Protein AF-A0A6S7LV96-F1 (afdb_monomer_lite)

Organism: Paramuricea clavata (NCBI:txid317549)

Radius of gyration: 18.07 Å; chains: 1; bounding box: 46×29×47 Å

Foldseek 3Di:
DVVQVVLQVVLCVVPVPDDSVVSCVVVVHDRPVVVVVVVLLVVVVVLVVDPPDPCVVVAADADPDPDDDPDHFRHDDDDDPDPVVCPDSRNVNSRVPD

Secondary structure (DSSP, 8-state):
-HHHHHHHHHHHHH-TTS-HHHHHHHTT---HHHHHHHHHHHHHHHHHH-TT-TTGGGSPPB---SS--TT--SB-PPPP--HHHHTSHHHHHHHH--

Sequence (98 aa):
MEIESIQKRALRIIQPDFSYIEALKKAKLETLYDRREKLCVKLFSSIEANDDHKLKELLPPKNLQPNNLRTNRKYNLPKMHTNRFSNSFIPYCARNAT

Structure (mmCIF, N/CA/C/O backbone):
data_AF-A0A6S7LV96-F1
#
_entry.id   AF-A0A6S7LV96-F1
#
loop_
_atom_site.group_PDB
_atom_site.id
_atom_site.type_symbol
_atom_site.label_atom_id
_atom_site.label_alt_id
_atom_site.label_comp_id
_atom_site.label_asym_id
_atom_site.label_entity_id
_atom_site.label_seq_id
_atom_site.pdbx_PDB_ins_code
_atom_site.Cartn_x
_atom_site.Cartn_y
_atom_site.Cartn_z
_atom_site.occupancy
_atom_site.B_iso_or_equiv
_atom_site.auth_seq_id
_atom_site.auth_comp_id
_atom_site.auth_asym_id
_atom_site.auth_atom_id
_atom_site.pdbx_PDB_model_num
ATOM 1 N N . MET A 1 1 ? 9.347 9.536 -5.246 1.00 60.28 1 MET A N 1
ATOM 2 C CA . MET A 1 1 ? 10.259 9.076 -4.176 1.00 60.28 1 MET A CA 1
ATOM 3 C C . MET A 1 1 ? 11.575 8.696 -4.817 1.00 60.28 1 MET A C 1
ATOM 5 O O . MET A 1 1 ? 11.541 8.070 -5.869 1.00 60.28 1 MET A O 1
ATOM 9 N N . GLU A 1 2 ? 12.692 9.041 -4.189 1.00 75.56 2 GLU A N 1
ATOM 10 C CA . GLU A 1 2 ? 14.047 8.797 -4.711 1.00 75.56 2 GLU A CA 1
ATOM 11 C C . GLU A 1 2 ? 14.327 7.309 -5.012 1.00 75.56 2 GLU A C 1
ATOM 13 O O . GLU A 1 2 ? 15.011 6.975 -5.977 1.00 75.56 2 GLU A O 1
ATOM 18 N N . ILE A 1 3 ? 13.715 6.389 -4.261 1.00 84.81 3 ILE A N 1
ATOM 19 C CA . ILE A 1 3 ? 13.907 4.940 -4.445 1.00 84.81 3 ILE A CA 1
ATOM 20 C C . ILE A 1 3 ? 13.342 4.443 -5.792 1.00 84.81 3 ILE A C 1
ATOM 22 O O . ILE A 1 3 ? 13.994 3.672 -6.490 1.00 84.81 3 ILE A O 1
ATOM 26 N N . GLU A 1 4 ? 12.168 4.926 -6.214 1.00 88.50 4 GLU A N 1
ATOM 27 C CA . GLU A 1 4 ? 11.575 4.558 -7.515 1.00 88.50 4 GLU A CA 1
ATOM 28 C C . GLU A 1 4 ? 12.442 5.076 -8.676 1.00 88.50 4 GLU A C 1
ATOM 30 O O . GLU A 1 4 ? 12.559 4.423 -9.712 1.00 88.50 4 GLU A O 1
ATOM 35 N N . SER A 1 5 ? 13.098 6.235 -8.513 1.00 90.12 5 SER A N 1
ATOM 36 C CA . SER A 1 5 ? 14.028 6.735 -9.533 1.00 90.12 5 SER A CA 1
ATOM 37 C C . SER A 1 5 ? 15.280 5.868 -9.674 1.00 90.12 5 SER A C 1
ATOM 39 O O . SER A 1 5 ? 15.782 5.735 -10.790 1.00 90.12 5 SER A O 1
ATOM 41 N N . ILE A 1 6 ? 15.744 5.221 -8.598 1.00 91.81 6 ILE A N 1
ATOM 42 C CA . ILE A 1 6 ? 16.841 4.243 -8.666 1.00 91.81 6 ILE A CA 1
ATOM 43 C C . ILE A 1 6 ? 16.400 3.016 -9.470 1.00 91.81 6 ILE A C 1
ATOM 45 O O . ILE A 1 6 ? 17.105 2.620 -10.396 1.00 91.81 6 ILE A O 1
ATOM 49 N N . GLN A 1 7 ? 15.212 2.465 -9.190 1.00 92.12 7 GLN A N 1
ATOM 50 C CA . GLN A 1 7 ? 14.654 1.333 -9.944 1.00 92.12 7 GLN A CA 1
ATOM 51 C C . GLN A 1 7 ? 14.502 1.665 -11.436 1.00 92.12 7 GLN A C 1
ATOM 53 O O . GLN A 1 7 ? 14.940 0.896 -12.293 1.00 92.12 7 GLN A O 1
ATOM 58 N N . LYS A 1 8 ? 13.958 2.845 -11.758 1.00 92.81 8 LYS A N 1
ATOM 59 C CA . LYS A 1 8 ? 13.839 3.337 -13.141 1.00 92.81 8 LYS A CA 1
ATOM 60 C C . LYS A 1 8 ? 15.193 3.461 -13.833 1.00 92.81 8 LYS A C 1
ATOM 62 O O . LYS A 1 8 ? 15.334 3.036 -14.976 1.00 92.81 8 LYS A O 1
ATOM 67 N N . ARG A 1 9 ? 16.193 4.030 -13.153 1.00 94.38 9 ARG A N 1
ATOM 68 C CA . ARG A 1 9 ? 17.544 4.195 -13.706 1.00 94.38 9 ARG A CA 1
ATOM 69 C C . ARG A 1 9 ? 18.225 2.850 -13.945 1.00 94.38 9 ARG A C 1
ATOM 71 O O . ARG A 1 9 ? 18.817 2.671 -15.002 1.00 94.38 9 ARG A O 1
ATOM 78 N N . ALA A 1 10 ? 18.113 1.913 -13.006 1.00 94.56 10 ALA A N 1
ATOM 79 C CA . ALA A 1 10 ? 18.670 0.572 -13.148 1.00 94.56 10 ALA A CA 1
ATOM 80 C C . ALA A 1 10 ? 18.069 -0.160 -14.357 1.00 94.56 10 ALA A C 1
ATOM 82 O O . ALA A 1 10 ? 18.806 -0.670 -15.197 1.00 94.56 10 ALA A O 1
ATOM 83 N N . LEU A 1 11 ? 16.740 -0.138 -14.504 1.00 94.88 11 LEU A N 1
ATOM 84 C CA . LEU A 1 11 ? 16.072 -0.775 -15.642 1.00 94.88 11 LEU A CA 1
ATOM 85 C C . LEU A 1 11 ? 16.422 -0.112 -16.973 1.00 94.88 11 LEU A C 1
ATOM 87 O O . LEU A 1 11 ? 16.619 -0.819 -17.952 1.00 94.88 11 LEU A O 1
ATOM 91 N N . ARG A 1 12 ? 16.604 1.212 -17.003 1.00 95.12 12 ARG A N 1
ATOM 92 C CA . ARG A 1 12 ? 17.065 1.918 -18.207 1.00 95.12 12 ARG A CA 1
ATOM 93 C C . ARG A 1 12 ? 18.479 1.510 -18.643 1.00 95.12 12 ARG A C 1
ATOM 95 O O . ARG A 1 12 ? 18.769 1.558 -19.829 1.00 95.12 12 ARG A O 1
ATOM 102 N N . ILE A 1 13 ? 19.354 1.137 -17.706 1.00 95.62 13 ILE A N 1
ATOM 103 C CA . ILE A 1 13 ? 20.716 0.666 -18.016 1.00 95.62 13 ILE A CA 1
ATOM 104 C C . ILE A 1 13 ? 20.687 -0.780 -18.525 1.00 95.62 13 ILE A C 1
ATOM 106 O O . ILE A 1 13 ? 21.365 -1.102 -19.492 1.00 95.62 13 ILE A O 1
ATOM 110 N N . ILE A 1 14 ? 19.907 -1.649 -17.877 1.00 95.31 14 ILE A N 1
ATOM 111 C CA . ILE A 1 14 ? 19.859 -3.086 -18.197 1.00 95.31 14 ILE A CA 1
ATOM 112 C C . ILE A 1 14 ? 19.035 -3.351 -19.470 1.00 95.31 14 ILE A C 1
ATOM 114 O O . ILE A 1 14 ? 19.334 -4.270 -20.226 1.00 95.31 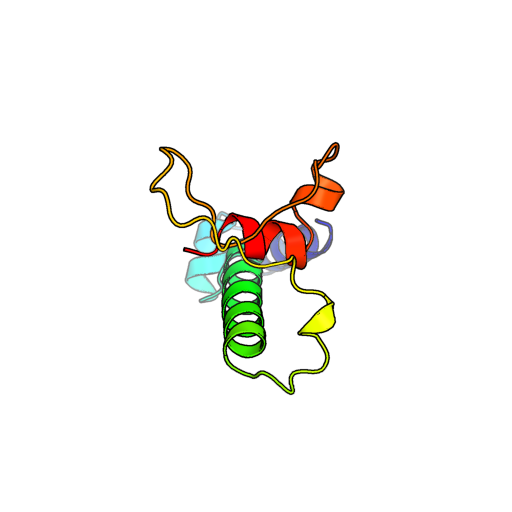14 ILE A O 1
ATOM 118 N N . GLN A 1 15 ? 17.975 -2.571 -19.692 1.00 93.19 15 GLN A N 1
ATOM 119 C CA . GLN A 1 15 ? 16.990 -2.739 -20.763 1.00 93.19 15 GLN A CA 1
ATOM 120 C C . GLN A 1 15 ? 16.696 -1.382 -21.430 1.00 93.19 15 GLN A C 1
ATOM 122 O O . GLN A 1 15 ? 15.607 -0.835 -21.254 1.00 93.19 15 GLN A O 1
ATOM 127 N N . PRO A 1 16 ? 17.660 -0.816 -22.182 1.00 93.00 16 PRO A N 1
ATOM 128 C CA . PRO A 1 16 ? 17.540 0.528 -22.752 1.00 93.00 16 PRO A CA 1
ATOM 129 C C . PRO A 1 16 ? 16.430 0.653 -23.804 1.00 93.00 16 PRO A C 1
ATOM 131 O O . PRO A 1 16 ? 15.837 1.723 -23.925 1.00 93.00 16 PRO A O 1
ATOM 134 N N . ASP A 1 17 ? 16.126 -0.435 -24.515 1.00 95.62 17 ASP A N 1
ATOM 135 C CA . ASP A 1 17 ? 15.156 -0.450 -25.620 1.00 95.62 17 ASP A CA 1
ATOM 136 C C . ASP A 1 17 ? 13.699 -0.576 -25.156 1.00 95.62 17 ASP A C 1
ATOM 138 O O . ASP A 1 17 ? 12.775 -0.466 -25.958 1.00 95.62 17 ASP A O 1
ATOM 142 N N . PHE A 1 18 ? 13.479 -0.839 -23.865 1.00 92.62 18 PHE A N 1
ATOM 143 C CA . PHE A 1 18 ? 12.155 -1.094 -23.310 1.00 92.62 18 PHE A CA 1
ATOM 144 C C . PHE A 1 18 ? 11.664 0.100 -22.497 1.00 92.62 18 PHE A C 1
ATOM 146 O O . PHE A 1 18 ? 12.416 0.743 -21.758 1.00 92.62 18 PHE A O 1
ATOM 153 N N . SER A 1 19 ? 10.360 0.367 -22.566 1.00 93.94 19 SER A N 1
ATOM 154 C CA . SER A 1 19 ? 9.733 1.299 -21.631 1.00 93.94 19 SER A CA 1
ATOM 155 C C . SER A 1 19 ? 9.825 0.766 -20.195 1.00 93.94 19 SER A C 1
ATOM 157 O O . SER A 1 19 ? 9.966 -0.435 -19.962 1.00 93.94 19 SER A O 1
ATOM 159 N N . TYR A 1 20 ? 9.688 1.644 -19.195 1.00 91.88 20 TYR A N 1
ATOM 160 C CA . TYR A 1 20 ? 9.756 1.240 -17.782 1.00 91.88 20 TYR A CA 1
ATOM 161 C C . TYR A 1 20 ? 8.797 0.087 -17.440 1.00 91.88 20 TYR A C 1
ATOM 163 O O . TYR A 1 20 ? 9.176 -0.848 -16.742 1.00 91.88 20 TYR A O 1
ATOM 171 N N . ILE A 1 21 ? 7.568 0.129 -17.960 1.00 92.38 21 ILE A N 1
ATOM 172 C CA . ILE A 1 21 ? 6.542 -0.885 -17.681 1.00 92.38 21 ILE A CA 1
ATOM 173 C C . ILE A 1 21 ? 6.898 -2.224 -18.340 1.00 92.38 21 ILE A C 1
ATOM 175 O O . ILE A 1 21 ? 6.725 -3.280 -17.732 1.00 92.38 21 ILE A O 1
ATOM 179 N N . GLU A 1 22 ? 7.411 -2.203 -19.567 1.00 94.69 22 GLU A N 1
ATOM 180 C CA . GLU A 1 22 ? 7.852 -3.418 -20.261 1.00 94.69 22 GLU A CA 1
ATOM 181 C C . GLU A 1 22 ? 9.076 -4.028 -19.587 1.00 94.69 22 GLU A C 1
ATOM 183 O O . GLU A 1 22 ? 9.128 -5.243 -19.387 1.00 94.69 22 GLU A O 1
ATOM 188 N N . ALA A 1 23 ? 10.018 -3.183 -19.167 1.00 94.94 23 ALA A N 1
ATOM 189 C CA . ALA A 1 23 ? 11.206 -3.604 -18.450 1.00 94.94 23 ALA A CA 1
ATOM 190 C C . ALA A 1 23 ? 10.853 -4.279 -17.114 1.00 94.94 23 ALA A C 1
ATOM 192 O O . ALA A 1 23 ? 11.383 -5.341 -16.783 1.00 94.94 23 ALA A O 1
ATOM 193 N N . LEU A 1 24 ? 9.876 -3.730 -16.381 1.00 94.56 24 LEU A N 1
ATOM 194 C CA . LEU A 1 24 ? 9.321 -4.356 -15.177 1.00 94.56 24 LEU A CA 1
ATOM 195 C C . LEU A 1 24 ? 8.735 -5.739 -15.464 1.00 94.56 24 LEU A C 1
ATOM 197 O O . LEU A 1 24 ? 9.097 -6.707 -14.796 1.00 94.56 24 LEU A O 1
ATOM 201 N N . LYS A 1 25 ? 7.877 -5.856 -16.485 1.00 94.56 25 LYS A N 1
ATOM 202 C CA . LYS A 1 25 ? 7.272 -7.140 -16.876 1.00 94.56 25 LYS A CA 1
ATOM 203 C C . LYS A 1 25 ? 8.338 -8.172 -17.239 1.00 94.56 25 LYS A C 1
ATOM 205 O O . LYS A 1 25 ? 8.273 -9.309 -16.779 1.00 94.56 25 LYS A O 1
ATOM 210 N N . LYS A 1 26 ? 9.345 -7.768 -18.016 1.00 93.44 26 LYS A N 1
ATOM 211 C CA . LYS A 1 26 ? 10.450 -8.634 -18.444 1.00 93.44 26 LYS A CA 1
ATOM 212 C C . LYS A 1 26 ? 11.320 -9.077 -17.268 1.00 93.44 26 LYS A C 1
ATOM 214 O O . LYS A 1 26 ? 11.722 -10.235 -17.209 1.00 93.44 26 LYS A O 1
ATOM 219 N N . ALA A 1 27 ? 11.557 -8.184 -16.310 1.00 91.38 27 ALA A N 1
ATOM 220 C CA . ALA A 1 27 ? 12.260 -8.483 -15.066 1.00 91.38 27 ALA A CA 1
ATOM 221 C C . ALA A 1 27 ? 11.391 -9.220 -14.026 1.00 91.38 27 ALA A C 1
ATOM 223 O O . ALA A 1 27 ? 11.899 -9.572 -12.963 1.00 91.38 27 ALA A O 1
ATOM 224 N N . LYS A 1 28 ? 10.099 -9.456 -14.308 1.00 93.88 28 LYS A N 1
ATOM 225 C CA . LYS A 1 28 ? 9.105 -9.988 -13.357 1.00 93.88 28 LYS A CA 1
ATOM 226 C C . LYS A 1 28 ? 9.055 -9.180 -12.052 1.00 93.88 28 LYS A C 1
ATOM 228 O O . LYS A 1 28 ? 8.897 -9.733 -10.965 1.00 93.88 28 LYS A O 1
ATOM 233 N N . LEU A 1 29 ? 9.215 -7.864 -12.168 1.00 92.31 29 LEU A N 1
ATOM 234 C CA . LEU A 1 29 ? 9.174 -6.918 -11.062 1.00 92.31 29 LEU A CA 1
ATOM 235 C C . LEU A 1 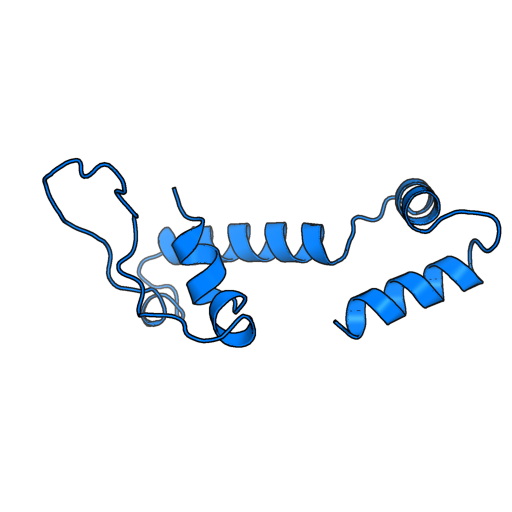29 ? 7.864 -6.136 -11.071 1.00 92.31 29 LEU A C 1
ATOM 237 O O . LEU A 1 29 ? 7.314 -5.797 -12.115 1.00 92.31 29 LEU A O 1
ATOM 241 N N . GLU A 1 30 ? 7.410 -5.795 -9.876 1.00 91.81 30 GLU A N 1
ATOM 242 C CA . GLU A 1 30 ? 6.323 -4.847 -9.655 1.00 91.81 30 GLU A CA 1
ATOM 243 C C . GLU A 1 30 ? 6.882 -3.433 -9.463 1.00 91.81 30 GLU A C 1
ATOM 245 O O . GLU A 1 30 ? 8.074 -3.248 -9.167 1.00 91.81 30 GLU A O 1
ATOM 250 N N . THR A 1 31 ? 6.023 -2.421 -9.592 1.00 90.44 31 THR A N 1
ATOM 251 C CA . THR A 1 31 ? 6.418 -1.055 -9.234 1.00 90.44 31 THR A CA 1
ATOM 252 C C . THR A 1 31 ? 6.734 -0.984 -7.735 1.00 90.44 31 THR A C 1
ATOM 254 O O . THR A 1 31 ? 6.207 -1.766 -6.932 1.00 90.44 31 THR A O 1
ATOM 257 N N . LEU A 1 32 ? 7.584 -0.043 -7.305 1.00 88.81 32 LEU A N 1
ATOM 258 C CA . LEU A 1 32 ? 7.815 0.149 -5.868 1.00 88.81 32 LEU A CA 1
ATOM 259 C C . LEU A 1 32 ? 6.522 0.526 -5.145 1.00 88.81 32 LEU A C 1
ATOM 261 O O . LEU A 1 32 ? 6.366 0.200 -3.970 1.00 88.81 32 LEU A O 1
ATOM 265 N N . TYR A 1 33 ? 5.619 1.231 -5.831 1.00 88.62 33 TYR A N 1
ATOM 266 C CA . TYR A 1 33 ? 4.323 1.599 -5.281 1.00 88.62 33 TYR A CA 1
ATOM 267 C C . TYR A 1 33 ? 3.523 0.349 -4.907 1.00 88.62 33 TYR A C 1
ATOM 269 O O . TYR A 1 33 ? 3.189 0.196 -3.733 1.00 88.62 33 TYR A O 1
ATOM 277 N N . ASP A 1 34 ? 3.320 -0.568 -5.857 1.00 91.50 34 ASP A N 1
ATOM 278 C CA . ASP A 1 34 ? 2.520 -1.783 -5.647 1.00 91.50 34 ASP A CA 1
ATOM 279 C C . ASP A 1 34 ? 3.134 -2.662 -4.555 1.00 91.50 34 ASP A C 1
ATOM 281 O O . ASP A 1 34 ? 2.450 -3.151 -3.655 1.00 91.50 34 ASP A O 1
ATOM 285 N N . ARG A 1 35 ? 4.466 -2.802 -4.571 1.00 92.06 35 ARG A N 1
ATOM 286 C CA . ARG A 1 35 ? 5.195 -3.542 -3.533 1.00 92.06 35 ARG A CA 1
ATOM 287 C C . ARG A 1 35 ? 5.006 -2.918 -2.156 1.00 92.06 35 ARG A C 1
ATOM 289 O O . ARG A 1 35 ? 4.781 -3.640 -1.185 1.00 92.06 35 ARG A O 1
ATOM 296 N N . ARG A 1 36 ? 5.113 -1.588 -2.055 1.00 91.31 36 ARG A N 1
ATOM 297 C CA . ARG A 1 36 ? 4.922 -0.867 -0.790 1.00 91.31 36 ARG A CA 1
ATOM 298 C C . ARG A 1 36 ? 3.494 -1.035 -0.298 1.00 91.31 36 ARG A C 1
ATOM 300 O O . ARG A 1 36 ? 3.305 -1.307 0.879 1.00 91.31 36 ARG A O 1
ATOM 307 N N . GLU A 1 37 ? 2.515 -0.914 -1.184 1.00 92.88 37 GLU A N 1
ATOM 308 C CA . GLU A 1 37 ? 1.106 -1.094 -0.853 1.00 92.88 37 GLU A CA 1
ATOM 309 C C . GLU A 1 37 ? 0.835 -2.491 -0.290 1.00 92.88 37 GLU A C 1
ATOM 311 O O . GLU A 1 37 ? 0.317 -2.604 0.821 1.00 92.88 37 GLU A O 1
ATOM 316 N N . LYS A 1 38 ? 1.290 -3.550 -0.970 1.00 94.12 38 LYS A N 1
ATOM 317 C CA . LYS A 1 38 ? 1.146 -4.936 -0.492 1.00 94.12 38 LYS A CA 1
ATOM 318 C C . LYS A 1 38 ? 1.768 -5.155 0.884 1.00 94.12 38 LYS A C 1
ATOM 320 O O . LYS A 1 38 ? 1.155 -5.782 1.747 1.00 94.12 38 LYS A O 1
ATOM 325 N N . LEU A 1 39 ? 2.977 -4.637 1.103 1.00 93.75 39 LEU A N 1
ATOM 326 C CA . LEU A 1 39 ? 3.663 -4.745 2.393 1.00 93.75 39 LEU A CA 1
ATOM 327 C C . LEU A 1 39 ? 2.932 -3.974 3.493 1.00 93.75 39 LEU A C 1
ATOM 329 O O . LEU A 1 39 ? 2.761 -4.498 4.592 1.00 93.75 39 LEU A O 1
ATOM 333 N N . CYS A 1 40 ? 2.483 -2.755 3.196 1.00 93.94 40 CYS A N 1
ATOM 334 C CA . CYS A 1 40 ? 1.752 -1.926 4.142 1.00 93.94 40 CYS A CA 1
ATOM 335 C C . CYS A 1 40 ? 0.426 -2.574 4.545 1.00 93.94 40 CYS A C 1
ATOM 337 O O . CYS A 1 40 ? 0.160 -2.676 5.738 1.00 93.94 40 CYS A O 1
ATOM 339 N N . VAL A 1 41 ? -0.359 -3.071 3.585 1.00 93.62 41 VAL A N 1
ATOM 340 C CA . VAL A 1 41 ? -1.617 -3.781 3.862 1.00 93.62 41 VAL A CA 1
ATOM 341 C C . VAL A 1 41 ? -1.353 -5.022 4.711 1.00 93.62 41 VAL A C 1
ATOM 343 O O . VAL A 1 41 ? -1.957 -5.172 5.768 1.00 93.62 41 VAL A O 1
ATOM 346 N N . LYS A 1 42 ? -0.389 -5.866 4.317 1.00 94.94 42 LYS A N 1
ATOM 347 C CA . LYS A 1 42 ? -0.041 -7.087 5.061 1.00 94.94 42 LYS A CA 1
ATOM 348 C C . LYS A 1 42 ? 0.354 -6.789 6.510 1.00 94.94 42 LYS A C 1
ATOM 350 O O . LYS A 1 42 ? -0.128 -7.453 7.426 1.00 94.94 42 LYS A O 1
ATOM 355 N N . LEU A 1 43 ? 1.223 -5.800 6.719 1.00 94.94 43 LEU A N 1
ATOM 356 C CA . LEU A 1 43 ? 1.664 -5.404 8.054 1.00 94.94 43 LEU A CA 1
ATOM 357 C C . LEU A 1 43 ? 0.506 -4.813 8.863 1.00 94.94 43 LEU A C 1
ATOM 359 O O . LEU A 1 43 ? 0.306 -5.199 10.010 1.00 94.94 43 LEU A O 1
ATOM 363 N N . PHE A 1 44 ? -0.284 -3.919 8.271 1.00 94.62 44 PHE A N 1
ATOM 364 C CA . PHE A 1 44 ? -1.412 -3.297 8.956 1.00 94.62 44 PHE A CA 1
ATOM 365 C C . PHE A 1 44 ? -2.429 -4.344 9.418 1.00 94.62 44 PHE A C 1
ATOM 367 O O . PHE A 1 44 ? -2.788 -4.353 10.590 1.00 94.62 44 PHE A O 1
ATOM 374 N N . SER A 1 45 ? -2.792 -5.300 8.558 1.00 93.31 45 SER A N 1
ATOM 375 C CA . SER A 1 45 ? -3.663 -6.419 8.934 1.00 93.31 45 SER A CA 1
ATOM 376 C C . SER A 1 45 ? -3.076 -7.275 10.061 1.00 93.31 45 SER A C 1
ATOM 378 O O . SER A 1 45 ? -3.814 -7.690 10.949 1.00 93.31 45 SER A O 1
ATOM 380 N N . SER A 1 46 ? -1.756 -7.506 10.085 1.00 95.06 46 SER A N 1
ATOM 381 C CA . SER A 1 46 ? -1.125 -8.228 11.203 1.00 95.06 46 SER A CA 1
ATOM 382 C C . SER A 1 46 ? -1.144 -7.450 12.523 1.00 95.06 46 SER A C 1
ATOM 384 O O . SER A 1 46 ? -1.291 -8.062 13.578 1.00 95.06 46 SER A O 1
ATOM 386 N N . ILE A 1 47 ? -1.046 -6.115 12.477 1.00 94.44 47 ILE A N 1
ATOM 387 C CA . ILE A 1 47 ? -1.187 -5.258 13.664 1.00 94.44 47 ILE A CA 1
ATOM 388 C C . ILE A 1 47 ? -2.646 -5.261 14.134 1.00 94.44 47 ILE A C 1
ATOM 390 O O . ILE A 1 47 ? -2.915 -5.317 15.329 1.00 94.44 47 ILE A O 1
ATOM 394 N N . GLU A 1 48 ? -3.607 -5.214 13.209 1.00 91.56 48 GLU A N 1
ATOM 395 C CA . GLU A 1 48 ? -5.027 -5.262 13.557 1.00 91.56 48 GLU A CA 1
ATOM 396 C C . GLU A 1 48 ? -5.410 -6.573 14.245 1.00 91.56 48 GLU A C 1
ATOM 398 O O . GLU A 1 48 ? -6.131 -6.526 15.242 1.00 91.56 48 GLU A O 1
ATOM 403 N N . ALA A 1 49 ? -4.927 -7.703 13.723 1.00 92.25 49 ALA A N 1
ATOM 404 C CA . ALA A 1 49 ? -5.287 -9.044 14.177 1.00 92.25 49 ALA A CA 1
ATOM 405 C C . ALA A 1 49 ? -4.620 -9.466 15.495 1.00 92.25 49 ALA A C 1
ATOM 407 O O . ALA A 1 49 ? -5.143 -10.339 16.178 1.00 92.25 49 ALA A O 1
ATOM 408 N N . ASN A 1 50 ? -3.475 -8.877 15.845 1.00 93.75 50 ASN A N 1
ATOM 409 C CA . ASN A 1 50 ? -2.742 -9.208 17.063 1.00 93.75 50 ASN A CA 1
ATOM 410 C C . ASN A 1 50 ? -2.895 -8.081 18.097 1.00 93.75 50 ASN A C 1
ATOM 412 O O . ASN A 1 50 ? -2.507 -6.938 17.844 1.00 93.75 50 ASN A O 1
ATOM 416 N N . ASP A 1 51 ? -3.483 -8.382 19.252 1.00 88.00 51 ASP A N 1
ATOM 417 C CA . ASP A 1 51 ? -3.679 -7.399 20.323 1.00 88.00 51 ASP A CA 1
ATOM 418 C C . ASP A 1 51 ? -2.376 -7.061 21.061 1.00 88.00 51 ASP A C 1
ATOM 420 O O . ASP A 1 51 ? -2.177 -5.903 21.419 1.00 88.00 51 ASP A O 1
ATOM 424 N N . ASP A 1 52 ? -1.425 -7.997 21.125 1.00 93.31 52 ASP A N 1
ATOM 425 C CA . ASP A 1 52 ? -0.103 -7.803 21.742 1.00 93.31 52 ASP A CA 1
ATOM 426 C C . ASP A 1 52 ? 0.942 -7.242 20.759 1.00 93.31 52 ASP A C 1
ATOM 428 O O . ASP A 1 52 ? 2.152 -7.233 21.016 1.00 93.31 52 ASP A O 1
ATOM 432 N N . HIS A 1 53 ? 0.516 -6.782 19.578 1.00 94.56 53 HIS A N 1
ATOM 433 C CA . HIS A 1 53 ? 1.450 -6.223 18.611 1.00 94.56 53 HIS A CA 1
ATOM 434 C C . HIS A 1 53 ? 2.039 -4.908 19.137 1.00 94.56 53 HIS A C 1
ATOM 436 O O . HIS A 1 53 ? 1.322 -3.943 19.376 1.00 94.56 53 HIS A O 1
ATOM 442 N N . LYS A 1 54 ? 3.371 -4.781 19.150 1.00 93.88 54 LYS A N 1
ATOM 443 C CA . LYS A 1 54 ? 4.103 -3.572 19.604 1.00 93.88 54 LYS A CA 1
ATOM 444 C C . LYS A 1 54 ? 3.728 -2.250 18.912 1.00 93.88 54 LYS A C 1
ATOM 446 O O . LYS A 1 54 ? 4.178 -1.192 19.322 1.00 93.88 54 LYS A O 1
ATOM 451 N N . LEU A 1 55 ? 2.976 -2.314 17.813 1.00 93.12 55 LEU A N 1
ATOM 452 C CA . LEU A 1 55 ? 2.567 -1.156 17.009 1.00 93.12 55 LEU A CA 1
ATOM 453 C C . LEU A 1 55 ? 1.060 -0.895 17.121 1.00 93.12 55 LEU A C 1
ATOM 455 O O . LEU A 1 55 ? 0.548 -0.012 16.438 1.00 93.12 55 LEU A O 1
ATOM 459 N N . LYS A 1 56 ? 0.344 -1.656 17.959 1.00 91.88 56 LYS A N 1
ATOM 460 C CA . LYS A 1 56 ? -1.102 -1.540 18.152 1.00 91.88 56 LYS A CA 1
ATOM 461 C C . LYS A 1 56 ? -1.488 -0.158 18.665 1.00 91.88 56 LYS A C 1
ATOM 463 O O . LYS A 1 56 ? -2.443 0.425 18.169 1.00 91.88 56 LYS A O 1
ATOM 468 N N . GLU A 1 57 ? -0.692 0.387 19.580 1.00 91.12 57 GLU A N 1
ATOM 469 C CA . GLU A 1 57 ? -0.882 1.722 20.161 1.00 91.12 57 GLU A CA 1
ATOM 470 C C . GLU A 1 57 ? -0.787 2.855 19.129 1.00 91.12 57 GLU A C 1
ATOM 472 O O . GLU A 1 57 ? -1.315 3.940 19.349 1.00 91.12 57 GLU A O 1
ATOM 477 N N . LEU A 1 58 ? -0.142 2.612 17.980 1.00 91.19 58 LEU A N 1
ATOM 478 C CA . LEU A 1 58 ? -0.067 3.590 16.893 1.00 91.19 58 LEU A CA 1
ATOM 479 C C . LEU A 1 58 ? -1.334 3.614 16.033 1.00 91.19 58 LEU A C 1
ATOM 481 O O . LEU A 1 58 ? -1.476 4.514 15.202 1.00 91.19 58 LEU A O 1
ATOM 485 N N . LEU A 1 59 ? -2.228 2.629 16.168 1.00 91.94 59 LEU A N 1
ATOM 486 C CA . LEU A 1 59 ? -3.465 2.616 15.403 1.00 91.94 59 LEU A CA 1
ATOM 487 C C . LEU A 1 59 ? -4.400 3.730 15.889 1.00 91.94 59 LEU A C 1
ATOM 489 O O . LEU A 1 59 ? -4.544 3.940 17.094 1.00 91.94 59 LEU A O 1
ATOM 493 N N . PRO A 1 60 ? -5.090 4.429 14.971 1.00 91.69 60 PRO A N 1
ATOM 494 C CA . PRO A 1 60 ? -6.122 5.370 15.370 1.00 91.69 60 PRO A CA 1
ATOM 495 C C . PRO A 1 60 ? -7.240 4.649 16.139 1.00 91.69 60 PRO A C 1
ATOM 497 O O . PRO A 1 60 ? -7.455 3.447 15.948 1.00 91.69 60 PRO A O 1
ATOM 500 N N . PRO A 1 61 ? -8.010 5.367 16.969 1.00 90.69 61 PRO A N 1
ATOM 501 C CA . PRO A 1 61 ? -9.141 4.770 17.660 1.00 90.69 61 PRO A CA 1
ATOM 502 C C . PRO A 1 61 ? -10.175 4.255 16.652 1.00 90.69 61 PRO A C 1
ATOM 504 O O . PRO A 1 61 ? -10.505 4.930 15.668 1.00 90.69 61 PRO A O 1
ATOM 507 N N . LYS A 1 62 ? -10.698 3.048 16.895 1.00 89.81 62 LYS A N 1
ATOM 508 C CA . LYS A 1 62 ? -11.759 2.461 16.069 1.00 89.81 62 LYS A CA 1
ATOM 509 C C . LYS A 1 62 ? -13.028 3.302 16.158 1.00 89.81 62 LYS A C 1
ATOM 511 O O . LYS A 1 62 ? -13.338 3.900 17.189 1.00 89.81 62 LYS A O 1
ATOM 516 N N . ASN A 1 63 ? -13.764 3.340 15.061 1.00 86.75 63 ASN A N 1
ATOM 517 C CA . ASN A 1 63 ? -15.072 3.956 15.018 1.00 86.75 63 ASN A CA 1
ATOM 518 C C . ASN A 1 63 ? -16.119 2.963 15.537 1.00 86.75 63 ASN A C 1
ATOM 520 O O . ASN A 1 63 ? -16.391 1.955 14.895 1.00 86.75 63 ASN A O 1
ATOM 524 N N . LEU A 1 64 ? -16.677 3.245 16.714 1.00 82.69 64 LEU A N 1
ATOM 525 C CA . LEU A 1 64 ? -17.686 2.409 17.375 1.00 82.69 64 LEU A CA 1
ATOM 526 C C . LEU A 1 64 ? -19.115 2.940 17.170 1.00 82.69 64 LEU A C 1
ATOM 528 O O . LEU A 1 64 ? -20.027 2.557 17.897 1.00 82.69 64 LEU A O 1
ATOM 532 N N . GLN A 1 65 ? -19.311 3.867 16.227 1.00 76.00 65 GLN A N 1
ATOM 533 C CA . GLN A 1 65 ? -20.616 4.481 15.986 1.00 76.00 65 GLN A CA 1
ATOM 534 C C . GLN A 1 65 ? -21.636 3.402 15.567 1.00 76.00 65 GLN A C 1
ATOM 536 O O . GLN A 1 65 ? -21.397 2.701 14.582 1.00 76.00 65 GLN A O 1
ATOM 541 N N . PRO A 1 66 ? -22.782 3.279 16.266 1.00 68.56 66 PRO A N 1
ATOM 542 C CA . PRO A 1 66 ? -23.784 2.245 15.986 1.00 68.56 66 PRO A CA 1
ATOM 543 C C . PRO A 1 66 ? -24.568 2.510 14.693 1.00 68.56 66 PRO A C 1
ATOM 545 O O . PRO A 1 66 ? -25.214 1.615 14.154 1.00 68.56 66 PRO A O 1
ATOM 548 N N . ASN A 1 67 ? -24.519 3.746 14.190 1.00 71.75 67 ASN A N 1
ATOM 549 C CA . ASN A 1 67 ? -25.323 4.191 13.063 1.00 71.75 67 ASN A CA 1
ATOM 550 C C . ASN A 1 67 ? -24.542 4.105 11.748 1.00 71.75 67 ASN A C 1
ATOM 552 O O . ASN A 1 67 ? -23.417 4.597 11.634 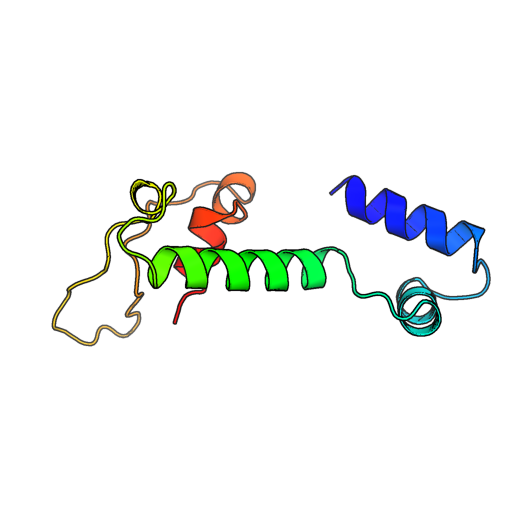1.00 71.75 67 ASN A O 1
ATOM 556 N N . ASN A 1 68 ? -25.188 3.567 10.714 1.00 69.44 68 ASN A N 1
ATOM 557 C CA . ASN A 1 68 ? -24.644 3.518 9.361 1.00 69.44 68 ASN A CA 1
ATOM 558 C C . ASN A 1 68 ? -24.711 4.899 8.696 1.00 69.44 68 ASN A C 1
ATOM 560 O O . ASN A 1 68 ? -25.654 5.230 7.977 1.00 69.44 68 ASN A O 1
ATOM 564 N N . LEU A 1 69 ? -23.696 5.725 8.947 1.00 75.75 69 LEU A N 1
ATOM 565 C CA . LEU A 1 69 ? -23.482 6.957 8.195 1.00 75.75 69 LEU A CA 1
ATOM 566 C C . LEU A 1 69 ? -23.074 6.628 6.754 1.00 75.75 69 LEU A C 1
ATOM 568 O O . LEU A 1 69 ? -22.404 5.629 6.499 1.00 75.75 69 LEU A O 1
ATOM 572 N N . ARG A 1 70 ? -23.401 7.525 5.815 1.00 75.50 70 ARG A N 1
ATOM 573 C CA . ARG A 1 70 ? -23.006 7.402 4.395 1.00 75.50 70 ARG A CA 1
ATOM 574 C C . ARG A 1 70 ? -21.496 7.212 4.205 1.00 75.50 70 ARG A C 1
ATOM 576 O O . ARG A 1 70 ? -21.067 6.642 3.212 1.00 75.50 70 ARG A O 1
ATOM 583 N N . THR A 1 71 ? -20.698 7.686 5.160 1.00 73.88 71 THR A N 1
ATOM 584 C CA . THR A 1 71 ? -19.253 7.469 5.233 1.00 73.88 71 THR A CA 1
ATOM 585 C C . THR A 1 71 ? -18.904 6.820 6.569 1.00 73.88 71 THR A C 1
ATOM 587 O O . THR A 1 71 ? -18.490 7.504 7.507 1.00 73.88 71 THR A O 1
ATOM 590 N N . ASN A 1 72 ? -19.093 5.506 6.675 1.00 78.00 72 ASN A N 1
ATOM 591 C CA . ASN A 1 72 ? -18.643 4.748 7.836 1.00 78.00 72 ASN A CA 1
ATOM 592 C C . ASN A 1 72 ? -17.190 4.302 7.616 1.00 78.00 72 ASN A C 1
ATOM 594 O O . ASN A 1 72 ? -16.917 3.438 6.789 1.00 78.00 72 ASN A O 1
ATOM 598 N N . ARG A 1 73 ? -16.244 4.955 8.301 1.00 84.88 73 ARG A N 1
ATOM 599 C CA . ARG A 1 73 ? -14.830 4.551 8.306 1.00 84.88 73 ARG A CA 1
ATOM 600 C C . ARG A 1 73 ? -14.561 3.701 9.535 1.00 84.88 73 ARG A C 1
ATOM 602 O O . ARG A 1 73 ? -14.994 4.083 10.616 1.00 84.88 73 ARG A O 1
ATOM 609 N N . LYS A 1 74 ? -13.760 2.643 9.388 1.00 88.62 74 LYS A N 1
ATOM 610 C CA . LYS A 1 74 ? -13.313 1.774 10.491 1.00 88.62 74 LYS A CA 1
ATOM 611 C C . LYS A 1 74 ? -12.535 2.522 11.580 1.00 88.62 74 LYS A C 1
ATOM 613 O O . LYS A 1 74 ? -12.610 2.162 12.752 1.00 88.62 74 LYS A O 1
ATOM 618 N N . TYR A 1 75 ? -11.811 3.575 11.198 1.00 90.88 75 TYR A N 1
ATOM 619 C CA . TYR A 1 75 ? -10.943 4.359 12.075 1.00 90.88 75 TYR A CA 1
ATOM 620 C C . TYR A 1 75 ? -11.324 5.837 12.121 1.00 90.88 75 TYR A C 1
ATOM 622 O O . TYR A 1 75 ? -11.595 6.462 11.091 1.00 90.88 75 TYR A O 1
ATOM 630 N N . ASN A 1 76 ? -11.249 6.416 13.318 1.00 89.56 76 ASN A N 1
ATOM 631 C CA . ASN A 1 76 ? -11.344 7.854 13.533 1.00 89.56 76 ASN A CA 1
ATOM 632 C C . ASN A 1 76 ? -9.984 8.500 13.251 1.00 89.56 76 ASN A C 1
ATOM 634 O O . ASN A 1 76 ? -9.050 8.404 14.045 1.00 89.56 76 ASN A O 1
ATOM 638 N N . LEU A 1 77 ? -9.864 9.141 12.090 1.00 88.56 77 LEU A N 1
ATOM 639 C CA . LEU A 1 77 ? -8.620 9.766 11.645 1.00 88.56 77 LEU A CA 1
ATOM 640 C C . LEU A 1 77 ? -8.565 11.256 12.003 1.00 88.56 77 LEU A C 1
ATOM 642 O O . LEU A 1 77 ? -9.568 11.954 11.831 1.00 88.56 77 LEU A O 1
ATOM 646 N N . PRO A 1 78 ? -7.391 11.778 12.407 1.00 87.62 78 PRO A N 1
ATOM 647 C CA . PRO A 1 78 ? -7.200 13.212 12.566 1.00 87.62 78 PRO A CA 1
ATOM 648 C C . PRO A 1 78 ? -7.292 13.931 11.215 1.00 87.62 78 PRO A C 1
ATOM 650 O O . PRO A 1 78 ? -7.119 13.341 10.142 1.00 87.62 78 PRO A O 1
ATOM 653 N N . LYS A 1 79 ? -7.515 15.246 11.261 1.00 89.38 79 LYS A N 1
ATOM 654 C CA . LYS A 1 79 ? -7.488 16.080 10.059 1.00 89.38 79 LYS A CA 1
ATOM 655 C C . LYS A 1 79 ? -6.067 16.125 9.495 1.00 89.38 79 LYS A C 1
ATOM 657 O O . LYS A 1 79 ? -5.119 16.499 10.177 1.00 89.38 79 LYS A O 1
ATOM 662 N N . MET A 1 80 ? -5.921 15.740 8.231 1.00 91.31 80 MET A N 1
ATOM 663 C CA . MET A 1 80 ? -4.633 15.715 7.541 1.00 91.31 80 MET A CA 1
ATOM 664 C C . MET A 1 80 ? -4.536 16.923 6.620 1.00 91.31 80 MET A C 1
ATOM 666 O O . MET A 1 80 ? -5.332 17.064 5.697 1.00 91.31 80 MET A O 1
ATOM 670 N N . HIS A 1 81 ? -3.555 17.785 6.874 1.00 90.62 81 HIS A N 1
ATOM 671 C CA . HIS A 1 81 ? -3.363 19.026 6.117 1.00 90.62 81 HIS A CA 1
ATOM 672 C C . HIS A 1 81 ? -2.361 18.891 4.966 1.00 90.62 81 HIS A C 1
ATOM 674 O O . HIS A 1 81 ? -2.308 19.752 4.095 1.00 90.62 81 HIS A O 1
ATOM 680 N N . THR A 1 82 ? -1.557 17.824 4.953 1.00 94.75 82 THR A N 1
ATOM 681 C CA . THR A 1 82 ? -0.501 17.633 3.954 1.00 94.75 82 THR A CA 1
ATOM 682 C C . THR A 1 82 ? -0.549 16.241 3.342 1.00 94.75 82 THR A C 1
ATOM 684 O O . THR A 1 82 ? -0.813 15.245 4.022 1.00 94.75 82 THR A O 1
ATOM 687 N N . ASN A 1 83 ? -0.197 16.157 2.055 1.00 90.62 83 ASN A N 1
ATOM 688 C CA . ASN A 1 83 ? -0.033 14.881 1.356 1.00 90.62 83 ASN A CA 1
ATOM 689 C C . ASN A 1 83 ? 1.046 14.013 2.010 1.00 90.62 83 ASN A C 1
ATOM 691 O O . ASN A 1 83 ? 0.920 12.794 2.045 1.00 90.62 83 ASN A O 1
ATOM 695 N N . ARG A 1 84 ? 2.089 14.631 2.578 1.00 89.81 84 ARG A N 1
ATOM 696 C CA . ARG A 1 84 ? 3.166 13.914 3.270 1.00 89.81 84 ARG A CA 1
ATOM 697 C C . ARG A 1 84 ? 2.639 13.111 4.457 1.00 89.81 84 ARG A C 1
ATOM 699 O O . ARG A 1 84 ? 2.935 11.925 4.551 1.00 89.81 84 ARG A O 1
ATOM 706 N N . PHE A 1 85 ? 1.853 13.737 5.334 1.00 91.50 85 PHE A N 1
ATOM 707 C CA . PHE A 1 85 ? 1.265 13.037 6.476 1.00 91.50 85 PHE A CA 1
ATOM 708 C C . PHE A 1 85 ? 0.166 12.067 6.027 1.00 91.50 85 PHE A C 1
ATOM 710 O O . PHE A 1 85 ? 0.154 10.916 6.454 1.00 91.50 85 PHE A O 1
ATOM 717 N N . SER A 1 86 ? -0.685 12.486 5.084 1.00 91.38 86 SER A N 1
ATOM 718 C CA . SER A 1 86 ? -1.757 11.651 4.522 1.00 91.38 86 SER A CA 1
ATOM 719 C C . SER A 1 86 ? -1.254 10.339 3.901 1.00 91.38 86 SER A C 1
ATOM 721 O O . SER A 1 86 ? -1.921 9.309 4.017 1.00 91.38 86 SER A O 1
ATOM 723 N N . ASN A 1 87 ? -0.069 10.365 3.287 1.00 90.12 87 ASN A N 1
ATOM 724 C CA . ASN A 1 87 ? 0.555 9.216 2.625 1.00 90.12 87 ASN A CA 1
ATOM 725 C C . ASN A 1 87 ? 1.5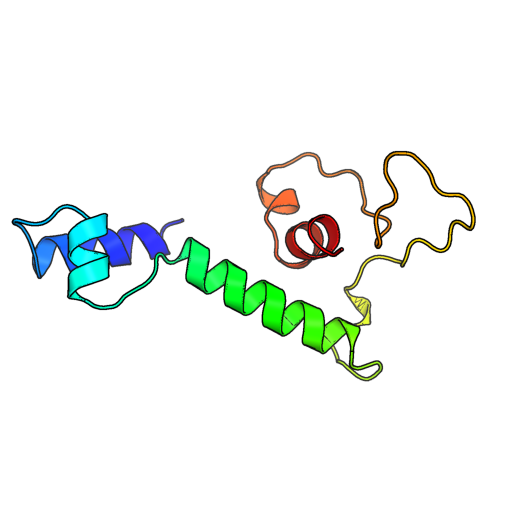64 8.467 3.510 1.00 90.12 87 ASN A C 1
ATOM 727 O O . ASN A 1 87 ? 2.258 7.572 3.023 1.00 90.12 87 ASN A O 1
ATOM 731 N N . SER A 1 88 ? 1.682 8.835 4.787 1.00 91.12 88 SER A N 1
ATOM 732 C CA . SER A 1 88 ? 2.464 8.057 5.748 1.00 91.12 88 SER A CA 1
ATOM 733 C C . SER A 1 88 ? 1.742 6.754 6.104 1.00 91.12 88 SER A C 1
ATOM 735 O O . SER A 1 88 ? 0.540 6.619 5.877 1.00 91.12 88 SER A O 1
ATOM 737 N N . PHE A 1 89 ? 2.485 5.777 6.629 1.00 92.19 89 PHE A N 1
ATOM 738 C CA . PHE A 1 89 ? 2.016 4.399 6.798 1.00 92.19 89 PHE A CA 1
ATOM 739 C C . PHE A 1 89 ? 0.664 4.291 7.523 1.00 92.19 89 PHE A C 1
ATOM 741 O O . PHE A 1 89 ? -0.282 3.748 6.954 1.00 92.19 89 PHE A O 1
ATOM 748 N N . ILE A 1 90 ? 0.552 4.843 8.736 1.00 93.31 90 ILE A N 1
ATOM 749 C CA . ILE A 1 90 ? -0.653 4.696 9.566 1.00 93.31 90 ILE A CA 1
ATOM 750 C C . ILE A 1 90 ? -1.872 5.402 8.950 1.00 93.31 90 ILE A C 1
ATOM 752 O O . ILE A 1 90 ? -2.876 4.725 8.724 1.00 93.31 90 ILE A O 1
ATOM 756 N N . PRO A 1 91 ? -1.833 6.710 8.614 1.00 93.25 91 PRO A N 1
ATOM 757 C CA . PRO A 1 91 ? -3.003 7.390 8.065 1.00 93.25 91 PRO A CA 1
ATOM 758 C C . PRO A 1 91 ? -3.420 6.853 6.695 1.00 93.25 91 PRO A C 1
ATOM 760 O O . PRO A 1 91 ? -4.612 6.836 6.397 1.00 93.25 91 PRO A O 1
ATOM 763 N N . TYR A 1 92 ? -2.467 6.407 5.868 1.00 92.88 92 TYR A N 1
ATOM 764 C CA . TYR A 1 92 ? -2.766 5.779 4.581 1.00 92.88 92 TYR A CA 1
ATOM 765 C C . TYR A 1 92 ? -3.524 4.463 4.772 1.00 92.88 92 TYR A C 1
ATOM 767 O O . TYR A 1 92 ? -4.612 4.301 4.223 1.00 92.88 92 TYR A O 1
ATOM 775 N N . CYS A 1 93 ? -2.992 3.551 5.591 1.00 93.62 93 CYS A N 1
ATOM 776 C CA . CYS A 1 93 ? -3.607 2.240 5.792 1.00 93.62 93 CYS A CA 1
ATOM 777 C C . CYS A 1 93 ? -4.955 2.347 6.507 1.00 93.62 93 CYS A C 1
ATOM 779 O O . CYS A 1 93 ? -5.930 1.765 6.051 1.00 93.62 93 CYS A O 1
ATOM 781 N N . ALA A 1 94 ? -5.051 3.151 7.566 1.00 92.12 94 ALA A N 1
ATOM 782 C CA . ALA A 1 94 ? -6.292 3.310 8.319 1.00 92.12 94 ALA A CA 1
ATOM 783 C C . ALA A 1 94 ? -7.411 4.004 7.516 1.00 92.12 94 ALA A C 1
ATOM 785 O O . ALA A 1 94 ? -8.587 3.784 7.795 1.00 92.12 94 ALA A O 1
ATOM 786 N N . ARG A 1 95 ? -7.078 4.820 6.504 1.00 90.62 95 ARG A N 1
ATOM 787 C CA . ARG A 1 95 ? -8.068 5.412 5.584 1.00 90.62 95 ARG A CA 1
ATOM 788 C C . ARG A 1 95 ? -8.616 4.401 4.584 1.00 90.62 95 ARG A C 1
ATOM 790 O O . ARG A 1 95 ? -9.778 4.512 4.208 1.00 90.62 95 ARG A O 1
ATOM 797 N N . ASN A 1 96 ? -7.769 3.471 4.154 1.00 88.62 96 ASN A N 1
ATOM 798 C CA . ASN A 1 96 ? -8.087 2.454 3.155 1.00 88.62 96 ASN A CA 1
ATOM 799 C C . ASN A 1 96 ? -8.540 1.124 3.783 1.00 88.62 96 ASN A C 1
ATOM 801 O O . ASN A 1 96 ? -8.836 0.179 3.058 1.00 88.62 96 ASN A O 1
ATOM 805 N N . ALA A 1 97 ? -8.580 1.037 5.114 1.00 83.44 97 ALA A N 1
ATOM 806 C CA . ALA A 1 97 ? -9.087 -0.121 5.828 1.00 83.44 97 ALA A CA 1
ATOM 807 C C . ALA A 1 97 ? -10.616 -0.184 5.691 1.00 83.44 97 ALA A C 1
ATOM 809 O O . ALA A 1 97 ? -11.3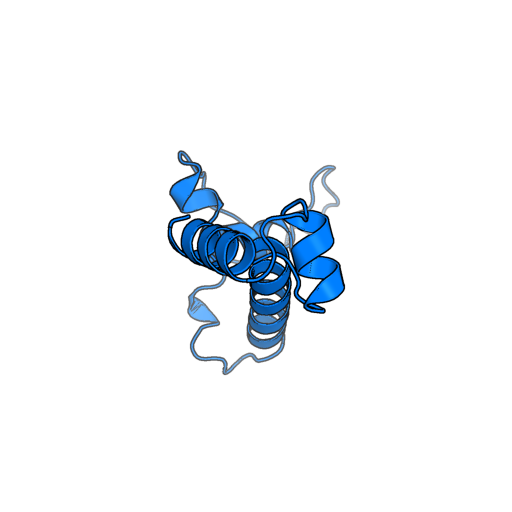14 0.748 6.099 1.00 83.44 97 ALA A O 1
ATOM 810 N N . THR A 1 98 ? -11.101 -1.280 5.106 1.00 64.56 98 THR A N 1
ATOM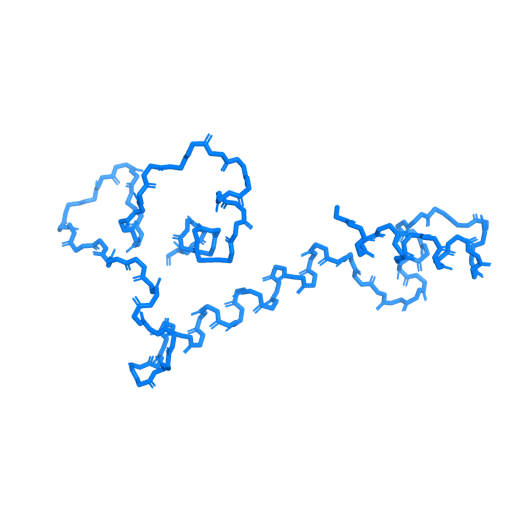 811 C CA . THR A 1 98 ? -12.524 -1.634 5.004 1.00 64.56 98 THR A CA 1
ATOM 812 C C . THR A 1 98 ? -13.059 -2.155 6.327 1.00 64.56 98 THR A C 1
ATOM 814 O O . THR A 1 98 ? -12.346 -2.975 6.960 1.00 64.56 98 THR A O 1
#

pLDDT: mean 89.6, std 7.06, range [60.28, 95.62]